Protein AF-A0AAP0BNZ7-F1 (afdb_monomer_lite)

Organism: NCBI:txid2320716

Sequence (102 aa):
MISLLPDLIFVEQGAFVSGRNISDNIRIVHELAYEVNKKTRGGNMIIKLNMDKTFDRIEWKFLFQVLTKFGFSQLFINLAKMLVIKLCLPCSTQCNVKWQNI

Radius of gyration: 19.52 Å; chains: 1; bounding box: 39×33×57 Å

Foldseek 3Di:
DVVLVVVVDDPPPQPPDPPHDPVVVVVVVVVLVVVQPDDDVPGDDDDDDDCPPVVVPDPLVVVLVVCVVSPPDPVVSVVVVVVVVVVVPVPPDDDPPPPDDD

pLDDT: mean 79.92, std 17.53, range [33.94, 94.19]

Structure (mmCIF, N/CA/C/O backbone):
data_AF-A0AAP0BNZ7-F1
#
_entry.id   AF-A0AAP0BNZ7-F1
#
loop_
_atom_site.group_PDB
_atom_site.id
_atom_site.type_symbol
_atom_site.label_atom_id
_atom_site.label_alt_id
_atom_site.label_comp_id
_atom_site.label_asym_id
_atom_site.label_entity_id
_atom_s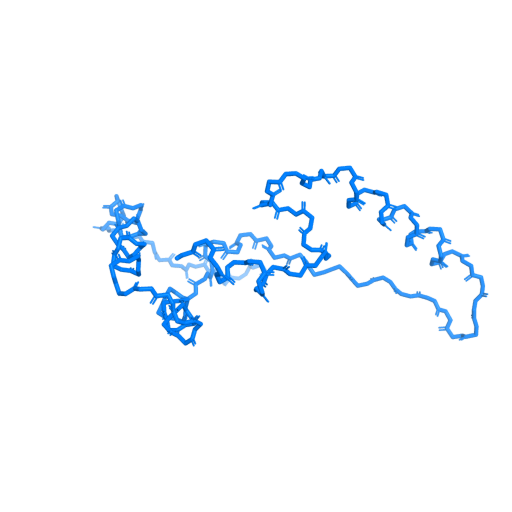ite.label_seq_id
_atom_site.pdbx_PDB_ins_code
_atom_site.Cartn_x
_atom_site.Cartn_y
_atom_site.Cartn_z
_atom_site.occupancy
_atom_site.B_iso_or_equiv
_atom_site.auth_seq_id
_atom_site.auth_comp_id
_atom_site.auth_asym_id
_atom_site.auth_atom_id
_atom_site.pdbx_PDB_model_num
ATOM 1 N N . MET A 1 1 ? -16.096 -2.657 6.750 1.00 53.44 1 MET A N 1
ATOM 2 C CA . MET A 1 1 ? -14.628 -2.457 6.687 1.00 53.44 1 MET A CA 1
ATOM 3 C C . MET A 1 1 ? -14.013 -3.254 5.541 1.00 53.44 1 MET A C 1
ATOM 5 O O . MET A 1 1 ? -13.310 -2.658 4.744 1.00 53.44 1 MET A O 1
ATOM 9 N N . ILE A 1 2 ? -14.338 -4.547 5.399 1.00 57.38 2 ILE A N 1
ATOM 10 C CA . ILE A 1 2 ? -13.847 -5.411 4.303 1.00 57.38 2 ILE A CA 1
ATOM 11 C C . ILE A 1 2 ? -14.275 -4.916 2.906 1.00 57.38 2 ILE A C 1
ATOM 13 O O . ILE A 1 2 ? -13.544 -5.119 1.950 1.00 57.38 2 ILE A O 1
ATOM 17 N N . SER A 1 3 ? -15.404 -4.212 2.785 1.00 69.69 3 SER A N 1
ATOM 18 C CA . SER A 1 3 ? -15.926 -3.746 1.493 1.00 69.69 3 SER A CA 1
ATOM 19 C C . SER A 1 3 ? -15.192 -2.553 0.867 1.00 69.69 3 SER A C 1
ATOM 21 O O . SER A 1 3 ? -15.359 -2.345 -0.319 1.00 69.69 3 SER A O 1
ATOM 23 N N . LEU A 1 4 ? -14.412 -1.767 1.625 1.00 80.25 4 LEU A N 1
ATOM 24 C CA . LEU A 1 4 ? -13.753 -0.553 1.099 1.00 80.25 4 LEU A CA 1
ATOM 25 C C . LEU A 1 4 ? -12.332 -0.812 0.585 1.00 80.25 4 LEU A C 1
ATOM 27 O O . LEU A 1 4 ? -11.848 -0.127 -0.306 1.00 80.25 4 LEU A O 1
ATOM 31 N N . LEU A 1 5 ? -11.635 -1.779 1.181 1.00 83.88 5 LEU A N 1
ATOM 32 C CA . LEU A 1 5 ? -10.237 -2.075 0.862 1.00 83.88 5 LEU A CA 1
ATOM 33 C C . LEU A 1 5 ? -10.021 -2.549 -0.588 1.00 83.88 5 LEU A C 1
ATOM 35 O O . LEU A 1 5 ? -9.060 -2.080 -1.192 1.00 83.88 5 LEU A O 1
ATOM 39 N N . PRO A 1 6 ? -10.872 -3.415 -1.171 1.00 85.12 6 PRO A N 1
ATOM 40 C CA . PRO A 1 6 ? -10.719 -3.840 -2.562 1.00 85.12 6 PRO A CA 1
ATOM 41 C C . PRO A 1 6 ? -10.785 -2.685 -3.567 1.00 85.12 6 PRO A C 1
ATOM 43 O O . PRO A 1 6 ? -10.045 -2.705 -4.542 1.00 85.12 6 PRO A O 1
ATOM 46 N N . ASP A 1 7 ? -11.605 -1.665 -3.299 1.00 85.81 7 ASP A N 1
ATOM 47 C CA . ASP A 1 7 ? -11.758 -0.500 -4.183 1.00 85.81 7 ASP A CA 1
ATOM 48 C C . ASP A 1 7 ? -10.582 0.487 -4.069 1.00 85.81 7 ASP A C 1
ATOM 50 O O . ASP A 1 7 ? -10.334 1.281 -4.974 1.00 85.81 7 ASP A O 1
ATOM 54 N N . LEU A 1 8 ? -9.852 0.451 -2.949 1.00 87.94 8 LEU A N 1
ATOM 55 C CA . LEU A 1 8 ? -8.707 1.328 -2.678 1.00 87.94 8 LEU A CA 1
ATOM 56 C C . LEU A 1 8 ? -7.365 0.712 -3.083 1.00 87.94 8 LEU A C 1
ATOM 58 O O . LEU A 1 8 ? -6.402 1.442 -3.322 1.00 87.94 8 LEU A O 1
ATOM 62 N N . ILE A 1 9 ? -7.275 -0.619 -3.114 1.00 89.62 9 ILE A N 1
ATOM 63 C CA . ILE A 1 9 ? -6.038 -1.346 -3.400 1.00 89.62 9 ILE A CA 1
ATOM 64 C C . ILE A 1 9 ? -5.982 -1.673 -4.892 1.00 89.62 9 ILE A C 1
ATOM 66 O O . ILE A 1 9 ? -6.588 -2.633 -5.368 1.00 89.62 9 ILE A O 1
ATOM 70 N N . PHE A 1 10 ? -5.168 -0.912 -5.618 1.00 88.31 10 PHE A N 1
ATOM 71 C CA . PHE A 1 10 ? -4.873 -1.164 -7.026 1.00 88.31 10 PHE A CA 1
ATOM 72 C C . PHE A 1 10 ? -4.202 -2.523 -7.246 1.00 88.31 10 PHE A C 1
ATOM 74 O O . PHE A 1 10 ? -3.521 -3.044 -6.357 1.00 88.31 10 PHE A O 1
ATOM 81 N N . VAL A 1 11 ? -4.374 -3.112 -8.431 1.00 86.44 11 VAL A N 1
ATOM 82 C CA . VAL A 1 11 ? -3.810 -4.430 -8.783 1.00 86.44 11 VAL A CA 1
ATOM 83 C C . VAL A 1 11 ? -2.280 -4.438 -8.780 1.00 86.44 11 VAL A C 1
ATOM 85 O O . VAL A 1 11 ? -1.673 -5.454 -8.458 1.00 86.44 11 VAL A O 1
ATOM 88 N N . GLU A 1 12 ? -1.662 -3.285 -9.010 1.00 86.19 12 GLU A N 1
ATOM 89 C CA . GLU A 1 12 ? -0.216 -3.079 -9.040 1.00 86.19 12 GLU A CA 1
ATOM 90 C C . GLU A 1 12 ? 0.427 -3.072 -7.640 1.00 86.19 12 GLU A C 1
ATOM 92 O O . GLU A 1 12 ? 1.646 -3.180 -7.510 1.00 86.19 12 GLU A O 1
ATOM 97 N N . GLN A 1 13 ? -0.359 -2.958 -6.560 1.00 86.94 13 GLN A N 1
ATOM 98 C CA . GLN A 1 13 ? 0.171 -2.948 -5.194 1.00 86.94 13 GLN A CA 1
ATOM 99 C C . GLN A 1 13 ? 0.612 -4.357 -4.750 1.00 86.94 13 GLN A C 1
ATOM 101 O O . GLN A 1 13 ? -0.135 -5.084 -4.102 1.00 86.94 13 GLN A O 1
ATOM 106 N N . GLY A 1 14 ? 1.835 -4.770 -5.074 1.00 86.06 14 GLY A N 1
ATOM 107 C CA . GLY A 1 14 ? 2.314 -6.129 -4.777 1.00 86.06 14 GLY A CA 1
ATOM 108 C C . GLY A 1 14 ? 2.620 -6.434 -3.299 1.00 86.06 14 GLY A C 1
ATOM 109 O O . GLY A 1 14 ? 2.717 -7.598 -2.926 1.00 86.06 14 GLY A O 1
ATOM 110 N N . ALA A 1 15 ? 2.782 -5.420 -2.441 1.00 85.50 15 ALA A N 1
ATOM 111 C CA . ALA A 1 15 ? 3.188 -5.595 -1.041 1.00 85.50 15 ALA A CA 1
ATOM 112 C C . ALA A 1 15 ? 2.037 -5.362 -0.047 1.00 85.50 15 ALA A C 1
ATOM 114 O O . ALA A 1 15 ? 1.168 -4.522 -0.277 1.00 85.50 15 ALA A O 1
ATOM 115 N N . PHE A 1 16 ? 2.084 -6.064 1.093 1.00 84.56 16 PHE A N 1
ATOM 116 C CA . PHE A 1 16 ? 1.124 -5.956 2.206 1.00 84.56 16 PHE A CA 1
ATOM 117 C C . PHE A 1 16 ? -0.339 -6.283 1.840 1.00 84.56 16 PHE A C 1
ATOM 119 O O . PHE A 1 16 ? -1.264 -5.849 2.524 1.00 84.56 16 PHE A O 1
ATOM 126 N N . VAL A 1 17 ? -0.551 -7.081 0.787 1.00 87.44 17 VAL A N 1
ATOM 127 C CA . VAL A 1 17 ? -1.863 -7.589 0.363 1.00 87.44 17 VAL A CA 1
ATOM 128 C C . VAL A 1 17 ? -1.828 -9.114 0.395 1.00 87.44 17 VAL A C 1
ATOM 130 O O . VAL A 1 17 ? -0.943 -9.731 -0.195 1.00 87.44 17 VAL A O 1
ATOM 133 N N . SER A 1 18 ? -2.785 -9.729 1.091 1.00 87.06 18 SER A N 1
ATOM 134 C CA . SER A 1 18 ? -2.882 -11.191 1.157 1.00 87.06 18 SER A CA 1
ATOM 135 C C . SER A 1 18 ? -3.069 -11.787 -0.241 1.00 87.06 18 SER A C 1
ATOM 137 O O . SER A 1 18 ? -3.846 -11.268 -1.040 1.00 87.06 18 SER A O 1
ATOM 139 N N . GLY A 1 19 ? -2.353 -12.872 -0.536 1.00 88.56 19 GLY A N 1
ATOM 140 C CA . GLY A 1 19 ? -2.397 -13.539 -1.838 1.00 88.56 19 GLY A CA 1
ATOM 141 C C . GLY A 1 19 ? -1.525 -12.912 -2.932 1.00 88.56 19 GLY A C 1
ATOM 142 O O . GLY A 1 19 ? -1.478 -13.471 -4.022 1.00 88.56 19 GLY A O 1
ATOM 143 N N . ARG A 1 20 ? -0.809 -11.807 -2.668 1.00 89.62 20 ARG A N 1
ATOM 144 C CA . ARG A 1 20 ? 0.197 -11.244 -3.592 1.00 89.62 20 ARG A CA 1
ATOM 145 C C . ARG A 1 20 ? 1.604 -11.605 -3.131 1.00 89.62 20 ARG A C 1
ATOM 147 O O . ARG A 1 20 ? 1.871 -11.619 -1.927 1.00 89.62 20 ARG A O 1
ATOM 154 N N . ASN A 1 21 ? 2.495 -11.922 -4.070 1.00 89.19 21 ASN A N 1
ATOM 155 C CA . ASN A 1 21 ? 3.846 -12.374 -3.753 1.00 89.19 21 ASN A CA 1
ATOM 156 C C . ASN A 1 21 ? 4.888 -11.308 -4.120 1.00 89.19 21 ASN A C 1
ATOM 158 O O . ASN A 1 21 ? 4.819 -10.671 -5.167 1.00 89.19 21 ASN A O 1
ATOM 162 N N . ILE A 1 22 ? 5.913 -11.150 -3.280 1.00 87.38 22 ILE A N 1
ATOM 163 C CA . ILE A 1 22 ? 7.044 -10.257 -3.558 1.00 87.38 22 ILE A CA 1
ATOM 164 C C . ILE A 1 22 ? 7.783 -10.621 -4.859 1.00 87.38 22 ILE A C 1
ATOM 166 O O . ILE A 1 22 ? 8.348 -9.743 -5.513 1.00 87.38 22 ILE A O 1
ATOM 170 N N . SER A 1 23 ? 7.747 -11.894 -5.263 1.00 90.94 23 SER A N 1
ATOM 171 C CA . SER A 1 23 ? 8.306 -12.384 -6.525 1.00 90.94 23 SER A CA 1
ATOM 172 C C . SER A 1 23 ? 7.694 -11.715 -7.757 1.00 90.94 23 SER A C 1
ATOM 174 O O . SER A 1 23 ? 8.399 -11.543 -8.752 1.00 90.94 23 SER A O 1
ATOM 176 N N . ASP A 1 24 ? 6.438 -11.271 -7.690 1.00 88.50 24 ASP A N 1
ATOM 177 C CA . ASP A 1 24 ? 5.775 -10.590 -8.808 1.00 88.50 24 ASP A CA 1
ATOM 178 C C . ASP A 1 24 ? 6.447 -9.239 -9.094 1.00 88.50 24 ASP A C 1
ATOM 180 O O . ASP A 1 24 ? 6.743 -8.906 -10.242 1.00 88.50 24 ASP A O 1
ATOM 184 N N . ASN A 1 25 ? 6.818 -8.499 -8.044 1.00 87.50 25 ASN A N 1
ATOM 185 C CA . ASN A 1 25 ? 7.560 -7.245 -8.186 1.00 87.50 25 ASN A CA 1
ATOM 186 C C . ASN A 1 25 ? 8.960 -7.470 -8.779 1.00 87.50 25 ASN A C 1
ATOM 188 O O . ASN A 1 25 ? 9.428 -6.659 -9.577 1.00 87.50 25 ASN A O 1
ATOM 192 N N . ILE A 1 26 ? 9.634 -8.567 -8.412 1.00 90.69 26 ILE A N 1
ATOM 193 C CA . ILE A 1 26 ? 10.943 -8.931 -8.980 1.00 90.69 26 ILE A CA 1
ATOM 194 C C . ILE A 1 26 ? 10.808 -9.190 -10.482 1.00 90.69 26 ILE A C 1
ATOM 196 O O . ILE A 1 26 ? 11.626 -8.712 -11.269 1.00 90.69 26 ILE A O 1
ATOM 200 N N . ARG A 1 27 ? 9.749 -9.895 -10.889 1.00 91.25 27 ARG A N 1
ATOM 201 C CA . ARG A 1 27 ? 9.458 -10.152 -12.299 1.00 91.25 27 ARG A CA 1
ATOM 202 C C . ARG A 1 27 ? 9.230 -8.856 -13.077 1.00 91.25 27 ARG A C 1
ATOM 204 O O . ARG A 1 27 ? 9.867 -8.669 -14.110 1.00 91.25 27 ARG A O 1
ATOM 211 N N . ILE A 1 28 ? 8.401 -7.949 -12.556 1.00 90.31 28 ILE A N 1
ATOM 212 C CA . ILE A 1 28 ? 8.145 -6.642 -13.182 1.00 90.31 28 ILE A CA 1
ATOM 213 C C . ILE A 1 28 ? 9.458 -5.872 -13.369 1.00 90.31 28 ILE A C 1
ATOM 215 O O . ILE A 1 28 ? 9.713 -5.325 -14.437 1.00 90.31 28 ILE A O 1
ATOM 219 N N . VAL A 1 29 ? 10.337 -5.862 -12.362 1.00 91.62 29 VAL A N 1
ATOM 220 C CA . VAL A 1 29 ? 11.645 -5.195 -12.465 1.00 91.62 29 VAL A CA 1
ATOM 221 C C . VAL A 1 29 ? 12.530 -5.833 -13.538 1.00 91.62 29 VAL A C 1
ATOM 223 O O . VAL A 1 29 ? 13.188 -5.106 -14.281 1.00 91.62 29 VAL A O 1
ATOM 226 N N . HIS A 1 30 ? 12.546 -7.164 -13.652 1.00 93.12 30 HIS A N 1
ATOM 227 C CA . HIS A 1 30 ? 13.284 -7.850 -14.716 1.00 93.12 30 HIS A CA 1
ATOM 228 C C . HIS A 1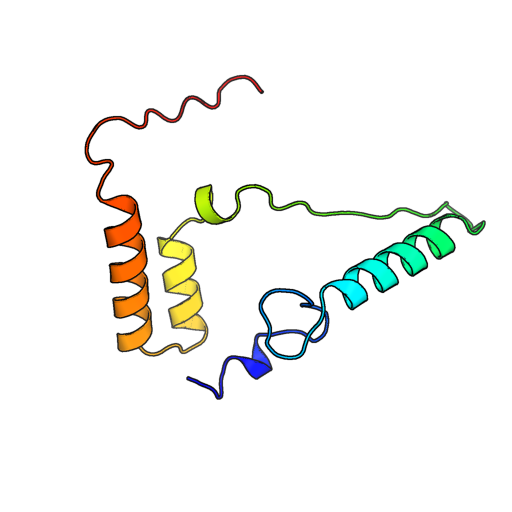 30 ? 12.765 -7.491 -16.110 1.00 93.12 30 HIS A C 1
ATOM 230 O O . HIS A 1 30 ? 13.567 -7.232 -17.006 1.00 93.12 30 HIS A O 1
ATOM 236 N N . GLU A 1 31 ? 11.446 -7.441 -16.288 1.00 93.12 31 GLU A N 1
ATOM 237 C CA . GLU A 1 31 ? 10.820 -7.039 -17.548 1.00 93.12 31 GLU A CA 1
ATOM 238 C C . GLU A 1 31 ? 11.161 -5.577 -17.881 1.00 93.12 31 GLU A C 1
ATOM 240 O O . GLU A 1 31 ? 11.639 -5.294 -18.977 1.00 93.12 31 GLU A O 1
ATOM 245 N N . LEU A 1 32 ? 11.057 -4.658 -16.915 1.00 93.06 32 LEU A N 1
ATOM 246 C CA . LEU A 1 32 ? 11.463 -3.258 -17.093 1.00 93.06 32 LEU A CA 1
ATOM 247 C C . LEU A 1 32 ? 12.948 -3.120 -17.462 1.00 93.06 32 LEU A C 1
ATOM 249 O O . LEU A 1 32 ? 13.293 -2.335 -18.345 1.00 93.06 32 LEU A O 1
ATOM 253 N N . ALA A 1 33 ? 13.832 -3.886 -16.817 1.00 92.94 33 ALA A N 1
ATOM 254 C CA . ALA A 1 33 ? 15.266 -3.888 -17.109 1.00 92.94 33 ALA A CA 1
ATOM 255 C C . ALA A 1 33 ? 15.582 -4.452 -18.505 1.00 92.94 33 ALA A C 1
ATOM 257 O O . ALA A 1 33 ? 16.540 -4.027 -19.152 1.00 92.94 33 ALA A O 1
ATOM 258 N N . TYR A 1 34 ? 14.777 -5.393 -18.990 1.00 92.88 34 TYR A N 1
ATOM 259 C CA . TYR A 1 34 ? 14.882 -5.875 -20.359 1.00 92.88 34 TYR A CA 1
ATOM 260 C C . TYR A 1 34 ? 14.407 -4.818 -21.366 1.00 92.88 34 TYR A C 1
ATOM 262 O O . TYR A 1 34 ? 15.108 -4.534 -22.339 1.00 92.88 34 TYR A O 1
ATOM 270 N N . GLU A 1 35 ? 13.254 -4.190 -21.118 1.00 91.81 35 GLU A N 1
ATOM 271 C CA . GLU A 1 35 ? 12.684 -3.165 -22.000 1.00 91.81 35 GLU A CA 1
ATOM 272 C C . GLU A 1 35 ? 13.565 -1.915 -22.089 1.00 91.81 35 GLU A C 1
ATOM 274 O O . GLU A 1 35 ? 13.794 -1.401 -23.185 1.00 91.81 35 GLU A O 1
ATOM 279 N N . VAL A 1 36 ? 14.137 -1.455 -20.969 1.00 94.00 36 VAL A N 1
ATOM 280 C CA . VAL A 1 36 ? 14.992 -0.256 -20.955 1.00 94.00 36 VAL A CA 1
ATOM 281 C C . VAL A 1 36 ? 16.243 -0.428 -21.823 1.00 94.00 36 VAL A C 1
ATOM 283 O O . VAL A 1 36 ? 16.743 0.552 -22.372 1.00 94.00 36 VAL A O 1
ATOM 286 N N . ASN A 1 37 ? 16.716 -1.664 -22.015 1.00 90.19 37 ASN A N 1
ATOM 287 C CA . ASN A 1 37 ? 17.896 -1.971 -22.823 1.00 90.19 37 ASN A CA 1
ATOM 288 C C . ASN A 1 37 ? 17.618 -1.992 -24.342 1.00 90.19 37 ASN A C 1
ATOM 290 O O . ASN A 1 37 ? 18.547 -2.067 -25.149 1.00 90.19 37 ASN A O 1
ATOM 294 N N . LYS A 1 38 ? 16.351 -1.930 -24.773 1.00 92.62 38 LYS A N 1
ATOM 295 C CA . LYS A 1 38 ? 16.001 -1.893 -26.200 1.00 92.62 38 LYS A CA 1
ATOM 296 C C . LYS A 1 38 ? 16.268 -0.511 -26.795 1.00 92.62 38 LYS A C 1
ATOM 298 O O . LYS A 1 38 ? 15.996 0.511 -26.177 1.00 92.62 38 LYS A O 1
ATOM 303 N N . LYS A 1 39 ? 16.749 -0.451 -28.040 1.00 89.94 39 LYS A N 1
ATOM 304 C CA . LYS A 1 39 ? 16.935 0.830 -28.741 1.00 89.94 39 LYS A CA 1
ATOM 305 C C . LYS A 1 39 ? 15.579 1.448 -29.087 1.00 89.94 39 LYS A C 1
ATOM 307 O O . LYS A 1 39 ? 14.807 0.856 -29.834 1.00 89.94 39 LYS A O 1
ATOM 312 N N . THR A 1 40 ? 15.330 2.661 -28.604 1.00 91.31 40 THR A N 1
ATOM 313 C CA . THR A 1 40 ? 14.141 3.459 -28.932 1.00 91.31 40 THR A CA 1
ATOM 314 C C . THR A 1 40 ? 14.567 4.871 -29.330 1.00 91.31 40 THR A C 1
ATOM 316 O O . THR A 1 40 ? 15.639 5.354 -28.947 1.00 91.31 40 THR A O 1
ATOM 319 N N . ARG A 1 41 ? 13.753 5.553 -30.141 1.00 88.88 41 ARG A N 1
ATOM 320 C CA . ARG A 1 41 ? 14.005 6.954 -30.494 1.00 88.88 41 ARG A CA 1
ATOM 321 C C . ARG A 1 41 ? 13.783 7.815 -29.247 1.00 88.88 41 ARG A C 1
ATOM 323 O O . ARG A 1 41 ? 12.652 7.943 -28.801 1.00 88.88 41 ARG A O 1
ATOM 330 N N . GLY A 1 42 ? 14.853 8.413 -28.723 1.00 89.62 42 GLY A N 1
ATOM 331 C CA . GLY A 1 42 ? 14.815 9.244 -27.510 1.00 89.62 42 GLY A CA 1
ATOM 332 C C . GLY A 1 42 ? 15.319 8.555 -26.234 1.00 89.62 42 GLY A C 1
ATOM 333 O O . GLY A 1 42 ? 15.509 9.241 -25.236 1.00 89.62 42 GLY A O 1
ATOM 334 N N . GLY A 1 43 ? 15.615 7.249 -26.278 1.00 89.81 43 GLY A N 1
ATOM 335 C CA . GLY A 1 43 ? 16.098 6.475 -25.129 1.00 89.81 43 GLY A CA 1
ATOM 336 C C . GLY A 1 43 ? 14.989 6.037 -24.164 1.00 89.81 43 GLY A C 1
ATOM 337 O O . GLY A 1 43 ? 13.832 6.424 -24.308 1.00 89.81 43 GLY A O 1
ATOM 338 N N . ASN A 1 44 ? 15.350 5.217 -23.173 1.00 93.12 44 ASN A N 1
ATOM 339 C CA . ASN A 1 44 ? 14.429 4.709 -22.151 1.00 93.12 44 ASN A CA 1
ATOM 340 C C . ASN A 1 44 ? 14.884 5.134 -20.749 1.00 93.12 44 ASN A C 1
ATOM 342 O O . ASN A 1 44 ? 16.080 5.267 -20.492 1.00 93.12 44 ASN A O 1
ATOM 346 N N . MET A 1 45 ? 13.930 5.292 -19.829 1.00 91.50 45 MET A N 1
ATOM 347 C CA . MET A 1 45 ? 14.181 5.649 -18.432 1.00 91.50 45 MET A CA 1
ATOM 348 C C . MET A 1 45 ? 13.285 4.826 -17.505 1.00 91.50 45 MET A C 1
ATOM 350 O O . MET A 1 45 ? 12.098 4.659 -17.771 1.00 91.50 45 MET A O 1
ATOM 354 N N . ILE A 1 46 ? 13.851 4.360 -16.391 1.00 91.25 46 ILE A N 1
ATOM 355 C CA . ILE A 1 46 ? 13.105 3.768 -15.277 1.00 91.25 46 ILE A CA 1
ATOM 356 C C . ILE A 1 46 ? 13.152 4.751 -14.111 1.00 91.25 46 ILE A C 1
ATOM 358 O O . ILE A 1 46 ? 14.232 5.166 -13.691 1.00 91.25 46 ILE A O 1
ATOM 362 N N . ILE A 1 47 ? 11.987 5.093 -13.564 1.00 90.00 47 ILE A N 1
ATOM 363 C CA . ILE A 1 47 ? 11.871 5.934 -12.370 1.00 90.00 47 ILE A CA 1
ATOM 364 C C . ILE A 1 47 ? 11.483 5.041 -11.197 1.00 90.00 47 ILE A C 1
ATOM 366 O O . ILE A 1 47 ? 10.421 4.423 -11.197 1.00 90.00 47 ILE A O 1
ATOM 370 N N . LYS A 1 48 ? 12.346 4.989 -10.180 1.00 87.50 48 LYS A N 1
ATOM 371 C CA . LYS A 1 48 ? 12.074 4.292 -8.921 1.00 87.50 48 LYS A CA 1
ATOM 372 C C . LYS A 1 48 ? 11.865 5.311 -7.810 1.00 87.50 48 LYS A C 1
ATOM 374 O O . LYS A 1 48 ? 12.802 5.994 -7.408 1.00 87.50 48 LYS A O 1
ATOM 379 N N . LEU A 1 49 ? 10.642 5.380 -7.294 1.00 85.81 49 LEU A N 1
ATOM 380 C CA . LEU A 1 49 ? 10.310 6.193 -6.129 1.00 85.81 49 LEU A CA 1
ATOM 381 C C . LEU A 1 49 ? 10.529 5.357 -4.866 1.00 85.81 49 LEU A C 1
ATOM 383 O O . LEU A 1 49 ? 9.705 4.518 -4.508 1.00 85.81 49 LEU A O 1
ATOM 387 N N . ASN A 1 50 ? 11.673 5.556 -4.214 1.00 78.62 50 ASN A N 1
ATOM 388 C CA . ASN A 1 50 ? 11.940 4.958 -2.913 1.00 78.62 50 ASN A CA 1
ATOM 389 C C . ASN A 1 50 ? 11.374 5.855 -1.820 1.00 78.62 50 ASN A C 1
ATOM 391 O O . ASN A 1 50 ? 11.746 7.015 -1.692 1.00 78.62 50 ASN A O 1
ATOM 395 N N . MET A 1 51 ? 10.474 5.284 -1.036 1.00 65.25 51 MET A N 1
ATOM 396 C CA . MET A 1 51 ? 9.840 5.914 0.111 1.00 65.25 51 MET A CA 1
ATOM 397 C C . MET A 1 51 ? 10.464 5.375 1.407 1.00 65.25 51 MET A C 1
ATOM 399 O O . MET A 1 51 ? 9.769 4.861 2.289 1.00 65.25 51 MET A O 1
ATOM 403 N N . ASP A 1 52 ? 11.797 5.406 1.487 1.00 66.69 52 ASP A N 1
ATOM 404 C CA . ASP A 1 52 ? 12.521 4.925 2.660 1.00 66.69 52 ASP A CA 1
ATOM 405 C C . ASP A 1 52 ? 12.084 5.700 3.913 1.00 66.69 52 ASP A C 1
A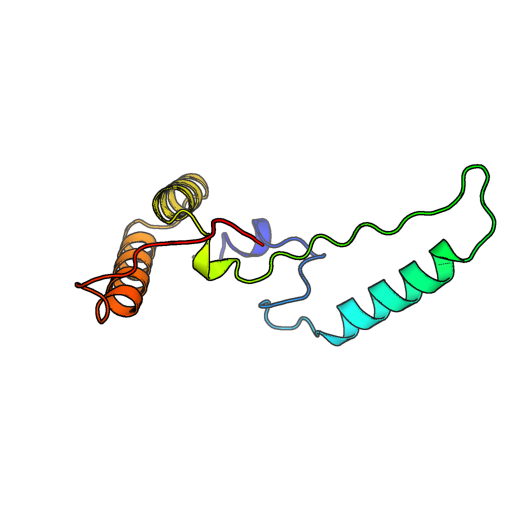TOM 407 O O . ASP A 1 52 ? 11.842 6.906 3.879 1.00 66.69 52 ASP A O 1
ATOM 411 N N . LYS A 1 53 ? 11.910 4.980 5.029 1.00 66.75 53 LYS A N 1
ATOM 412 C CA . LYS A 1 53 ? 11.415 5.543 6.299 1.00 66.75 53 LYS A CA 1
ATOM 413 C C . LYS A 1 53 ? 10.062 6.258 6.187 1.00 66.75 53 LYS A C 1
ATOM 415 O O . LYS A 1 53 ? 9.801 7.226 6.898 1.00 66.75 53 LYS A O 1
ATOM 420 N N . THR A 1 54 ? 9.172 5.773 5.321 1.00 68.81 54 THR A N 1
ATOM 421 C CA . THR A 1 54 ? 7.831 6.355 5.139 1.00 68.81 54 THR A CA 1
ATOM 422 C C . THR A 1 54 ? 7.085 6.503 6.450 1.00 68.81 54 THR A C 1
ATOM 424 O O . THR A 1 54 ? 6.535 7.563 6.719 1.00 68.81 54 THR A O 1
ATOM 427 N N . PHE A 1 55 ? 7.136 5.485 7.306 1.00 70.88 55 PHE A N 1
ATOM 428 C CA . PHE A 1 55 ? 6.460 5.522 8.599 1.00 70.88 55 PHE A CA 1
ATOM 429 C C . PHE A 1 55 ? 7.031 6.563 9.576 1.00 70.88 55 PHE A C 1
ATOM 431 O O . PHE A 1 55 ? 6.279 7.057 10.410 1.00 70.88 55 PHE A O 1
ATOM 438 N N . ASP A 1 56 ? 8.296 6.973 9.425 1.00 74.88 56 ASP A N 1
ATOM 439 C CA . ASP A 1 56 ? 8.920 8.011 10.262 1.00 74.88 56 ASP A CA 1
ATOM 440 C C . ASP A 1 56 ? 8.547 9.432 9.804 1.00 74.88 56 ASP A C 1
ATOM 442 O O . ASP A 1 56 ? 8.710 10.396 10.551 1.00 74.88 56 ASP A O 1
ATOM 446 N N . ARG A 1 57 ? 8.081 9.579 8.556 1.00 77.81 57 ARG A N 1
ATOM 447 C CA . ARG A 1 57 ? 7.822 10.874 7.902 1.00 77.81 57 ARG A CA 1
ATOM 448 C C . ARG A 1 57 ? 6.345 11.129 7.597 1.00 77.81 57 ARG A C 1
ATOM 450 O O . ARG A 1 57 ? 6.018 12.178 7.046 1.00 77.81 57 ARG A O 1
ATOM 457 N N . ILE A 1 58 ? 5.454 10.193 7.925 1.00 83.31 58 ILE A N 1
ATOM 458 C CA . ILE A 1 58 ? 4.013 10.369 7.722 1.00 83.31 58 ILE A CA 1
ATOM 459 C C . ILE A 1 58 ? 3.482 11.458 8.658 1.00 83.31 58 ILE A C 1
ATOM 461 O O . ILE A 1 58 ? 3.645 11.411 9.876 1.00 83.31 58 ILE A O 1
ATOM 465 N N . GLU A 1 59 ? 2.767 12.417 8.075 1.00 88.31 59 GLU A N 1
ATOM 466 C CA . GLU A 1 59 ? 1.955 13.370 8.823 1.00 88.31 59 GLU A CA 1
ATOM 467 C C . GLU A 1 59 ? 0.658 12.665 9.259 1.00 88.31 59 GLU A C 1
ATOM 469 O O . GLU A 1 59 ? -0.242 12.390 8.461 1.00 88.31 59 GLU A O 1
ATOM 474 N N . TRP A 1 60 ? 0.582 12.289 10.536 1.00 87.56 60 TRP A N 1
ATOM 475 C CA . TRP A 1 60 ? -0.501 11.448 11.051 1.00 87.56 60 TRP A CA 1
ATOM 476 C C . TRP A 1 60 ? -1.879 12.112 10.967 1.00 87.56 60 TRP A C 1
ATOM 478 O O . TRP A 1 60 ? -2.878 11.420 10.764 1.00 87.56 60 TRP A O 1
ATOM 488 N N . LYS A 1 61 ? -1.969 13.444 11.089 1.00 88.69 61 LYS A N 1
ATOM 489 C CA . LYS A 1 61 ? -3.246 14.159 10.966 1.00 88.69 61 LYS A CA 1
ATOM 490 C C . LYS A 1 61 ? -3.799 14.013 9.550 1.00 88.69 61 LYS A C 1
ATOM 492 O O . LYS A 1 61 ? -4.985 13.712 9.411 1.00 88.69 61 LYS A O 1
ATOM 497 N N . PHE A 1 62 ? -2.953 14.149 8.531 1.00 90.62 62 PHE A N 1
ATOM 498 C CA . PHE A 1 62 ? -3.289 13.909 7.134 1.00 90.62 62 PHE A CA 1
ATOM 499 C C . PHE A 1 62 ? -3.774 12.475 6.923 1.00 90.62 62 PHE A C 1
ATOM 501 O O . PHE A 1 62 ? -4.859 12.287 6.375 1.00 90.62 62 PHE A O 1
ATOM 508 N N . LEU A 1 63 ? -3.060 11.468 7.444 1.00 91.25 63 LEU A N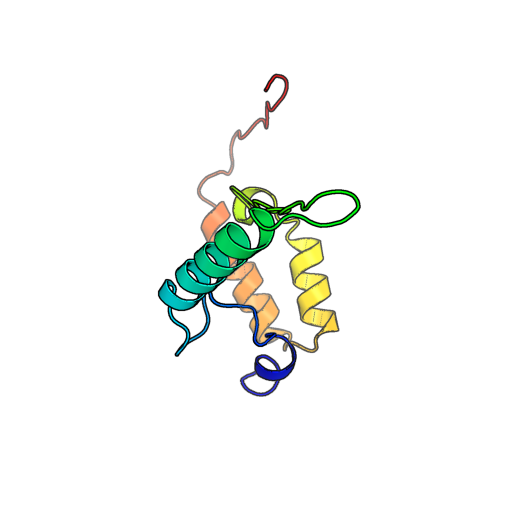 1
ATOM 509 C CA . LEU A 1 63 ? -3.493 10.069 7.341 1.00 91.25 63 LEU A CA 1
ATOM 510 C C . LEU A 1 63 ? -4.912 9.867 7.896 1.00 91.25 63 LEU A C 1
ATOM 512 O O . LEU A 1 63 ? -5.759 9.263 7.239 1.00 91.25 63 LEU A O 1
ATOM 516 N N . PHE A 1 64 ? -5.210 10.398 9.085 1.00 93.12 64 PHE A N 1
ATOM 517 C CA . PHE A 1 64 ? -6.545 10.254 9.670 1.00 93.12 64 PHE A CA 1
ATOM 518 C C . PHE A 1 64 ? -7.619 11.019 8.893 1.00 93.12 64 PHE A C 1
ATOM 520 O O . PHE A 1 64 ? -8.739 10.527 8.785 1.00 93.12 64 PHE A O 1
ATOM 527 N N . GLN A 1 65 ? -7.301 12.186 8.327 1.00 93.94 65 GLN A N 1
ATOM 528 C CA . GLN A 1 65 ? -8.226 12.913 7.454 1.00 93.94 65 GLN A CA 1
ATOM 529 C C . GLN A 1 65 ? -8.540 12.122 6.182 1.00 93.94 65 GLN A C 1
ATOM 531 O O . GLN A 1 65 ? -9.702 12.045 5.785 1.00 93.94 65 GLN A O 1
ATOM 536 N N . VAL A 1 66 ? -7.527 11.498 5.581 1.00 93.31 66 VAL A N 1
ATOM 537 C CA . VAL A 1 66 ? -7.671 10.641 4.401 1.00 93.31 66 VAL A CA 1
ATOM 538 C C . VAL A 1 66 ? -8.556 9.432 4.712 1.00 93.31 66 VAL A C 1
ATOM 540 O O . VAL A 1 66 ? -9.510 9.174 3.982 1.00 93.31 66 VAL A O 1
ATOM 543 N N . LEU A 1 67 ? -8.327 8.745 5.836 1.00 91.88 67 LEU A N 1
ATOM 544 C CA . LEU A 1 67 ? -9.175 7.626 6.267 1.00 91.88 67 LEU A CA 1
ATOM 545 C C . LEU A 1 67 ? -10.635 8.056 6.485 1.00 91.88 67 LEU A C 1
ATOM 547 O O . LEU A 1 67 ? -11.550 7.351 6.060 1.00 91.88 67 LEU A O 1
ATOM 551 N N . THR A 1 68 ? -10.876 9.231 7.076 1.00 93.69 68 THR A N 1
ATOM 552 C CA . THR A 1 68 ? -12.235 9.780 7.200 1.00 93.69 68 THR A CA 1
ATOM 553 C C . THR A 1 68 ? -12.865 10.031 5.829 1.00 93.69 68 THR A C 1
ATOM 555 O O . THR A 1 68 ? -14.030 9.701 5.620 1.00 93.69 68 THR A O 1
ATOM 558 N N . LYS A 1 69 ? -12.111 10.597 4.877 1.00 93.25 69 LYS A N 1
ATOM 559 C CA . LYS A 1 69 ? -12.607 10.899 3.524 1.00 93.25 69 LYS A CA 1
ATOM 560 C C . LYS A 1 69 ? -12.925 9.647 2.710 1.00 93.25 69 LYS A C 1
ATOM 562 O O . LYS A 1 69 ? -13.895 9.667 1.962 1.00 93.25 69 LYS A O 1
ATOM 567 N N . PHE A 1 70 ? -12.179 8.563 2.905 1.00 90.81 70 PHE A N 1
ATOM 568 C CA . PHE A 1 70 ? -12.466 7.262 2.295 1.00 90.81 70 PHE A CA 1
ATOM 569 C C . PHE A 1 70 ? -13.601 6.483 2.982 1.00 90.81 70 PHE A C 1
ATOM 571 O O . PHE A 1 70 ? -13.927 5.378 2.559 1.00 90.81 70 PHE A O 1
ATOM 578 N N . GLY A 1 71 ? -14.225 7.039 4.027 1.00 91.69 71 GLY A N 1
ATOM 579 C CA . GLY A 1 71 ? -15.402 6.442 4.661 1.00 91.69 71 GLY A CA 1
ATOM 580 C C . GLY A 1 71 ? -15.089 5.366 5.703 1.00 91.69 71 GLY A C 1
ATOM 581 O O . GLY A 1 71 ? -15.962 4.562 6.036 1.00 91.69 71 GLY A O 1
ATOM 582 N N . PHE A 1 72 ? -13.868 5.328 6.250 1.00 91.00 72 PHE A N 1
ATOM 583 C CA . PHE A 1 72 ? -13.565 4.440 7.374 1.00 91.00 72 PHE A CA 1
ATOM 584 C C . PHE A 1 72 ? -14.366 4.843 8.618 1.00 91.00 72 PHE A C 1
ATOM 586 O O . PHE A 1 72 ? -14.586 6.024 8.891 1.00 91.00 72 PHE A O 1
ATOM 593 N N . SER A 1 73 ? -14.796 3.852 9.405 1.00 93.31 73 SER A N 1
ATOM 594 C CA . SER A 1 73 ? -15.598 4.115 10.600 1.00 93.31 73 SER A CA 1
ATOM 595 C C . SER A 1 73 ? -14.792 4.863 11.662 1.00 93.31 73 SER A C 1
ATOM 597 O O . SER A 1 73 ? -13.600 4.612 11.864 1.00 93.31 73 SER A O 1
ATOM 599 N N . GLN A 1 74 ? -15.463 5.740 12.413 1.00 93.56 74 GLN A N 1
ATOM 600 C CA . GLN A 1 74 ? -14.812 6.506 13.476 1.00 93.56 74 GLN A CA 1
ATOM 601 C C . GLN A 1 74 ? -14.175 5.600 14.541 1.00 93.56 74 GLN A C 1
ATOM 603 O O . GLN A 1 74 ? -13.112 5.924 15.067 1.00 93.56 74 GLN A O 1
ATOM 608 N N . LEU A 1 75 ? -14.783 4.439 14.817 1.00 94.19 75 LEU A N 1
ATOM 609 C CA . LEU A 1 75 ? -14.224 3.425 15.713 1.00 94.19 75 LEU A CA 1
ATOM 610 C C . LEU A 1 75 ? -12.852 2.939 15.227 1.00 94.19 75 LEU A C 1
ATOM 612 O O . LEU A 1 75 ? -11.901 2.925 16.004 1.00 94.19 75 LEU A O 1
ATOM 616 N N . PHE A 1 76 ? -12.731 2.590 13.944 1.00 92.62 76 PHE A N 1
ATOM 617 C CA . PHE A 1 76 ? -11.463 2.149 13.367 1.00 92.62 76 PHE A CA 1
ATOM 618 C C . PHE A 1 76 ? -10.400 3.249 13.437 1.00 92.62 76 PHE A C 1
ATOM 620 O O . PHE A 1 76 ? -9.283 3.003 13.885 1.00 92.62 76 PHE A O 1
ATOM 627 N N . ILE A 1 77 ? -10.763 4.478 13.063 1.00 93.56 77 ILE A N 1
ATOM 628 C CA . ILE A 1 77 ? -9.847 5.625 13.103 1.00 93.56 77 ILE A CA 1
ATOM 629 C C . ILE A 1 77 ? -9.375 5.895 14.538 1.00 93.56 77 ILE A C 1
ATOM 631 O O . ILE A 1 77 ? -8.200 6.185 14.757 1.00 93.56 77 ILE A O 1
ATOM 635 N N . ASN A 1 78 ? -10.258 5.772 15.531 1.00 93.81 78 ASN A N 1
ATOM 636 C CA . ASN A 1 78 ? -9.901 5.948 16.938 1.00 93.81 78 ASN A CA 1
ATOM 637 C C . ASN A 1 78 ? -8.945 4.853 17.430 1.00 93.81 78 ASN A C 1
ATOM 639 O O . ASN A 1 78 ? -7.962 5.166 18.099 1.00 93.81 78 ASN A O 1
ATOM 643 N N . LEU A 1 79 ? -9.180 3.592 17.055 1.00 93.06 79 LEU A N 1
ATOM 644 C CA . LEU A 1 79 ? -8.267 2.489 17.369 1.00 93.06 79 LEU A CA 1
ATOM 645 C C . LEU A 1 79 ? -6.892 2.693 16.718 1.00 93.06 79 LEU A C 1
ATOM 647 O O . LEU A 1 79 ? -5.870 2.534 17.383 1.00 93.06 79 LEU A O 1
ATOM 651 N N . ALA A 1 80 ? -6.856 3.121 15.453 1.00 90.88 80 ALA A N 1
ATOM 652 C CA . ALA A 1 80 ? -5.617 3.436 14.747 1.00 90.88 80 ALA A CA 1
ATOM 653 C C . ALA A 1 80 ? -4.846 4.584 15.425 1.00 90.88 80 ALA A C 1
ATOM 655 O O . ALA A 1 80 ? -3.644 4.468 15.655 1.00 90.88 80 ALA A O 1
ATOM 656 N N . LYS A 1 81 ? -5.536 5.661 15.828 1.00 90.38 81 LYS A N 1
ATOM 657 C CA . LYS A 1 81 ? -4.946 6.759 16.616 1.00 90.38 81 LYS A CA 1
ATOM 658 C C . LYS A 1 81 ? -4.324 6.258 17.916 1.00 90.38 81 LYS A C 1
ATOM 660 O O . LYS A 1 81 ? -3.189 6.610 18.221 1.00 90.38 81 LYS A O 1
ATOM 665 N N . MET A 1 82 ? -5.043 5.424 18.670 1.00 89.0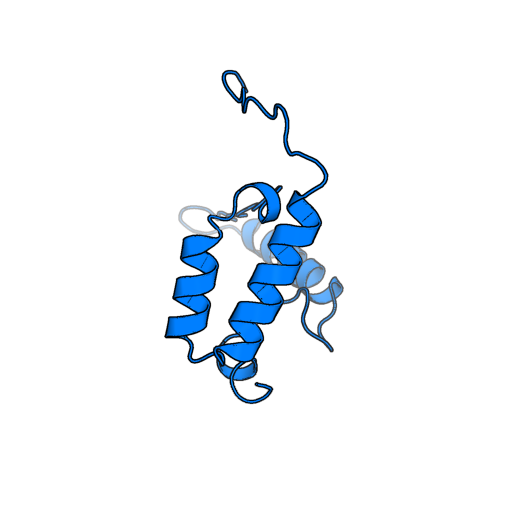0 82 MET A N 1
ATOM 666 C CA . MET A 1 82 ? -4.533 4.860 19.923 1.00 89.00 82 MET A CA 1
ATOM 667 C C . MET A 1 82 ? -3.286 3.998 19.709 1.00 89.00 82 MET A C 1
ATOM 669 O O . MET A 1 82 ? -2.356 4.079 20.509 1.00 89.00 82 MET A O 1
ATOM 673 N N . LEU A 1 83 ? -3.255 3.196 18.640 1.00 87.00 83 LEU A N 1
ATOM 674 C CA . LEU A 1 83 ? -2.110 2.356 18.289 1.00 87.00 83 LEU A CA 1
ATOM 675 C C . LEU A 1 83 ? -0.860 3.206 18.018 1.00 87.00 83 LEU A C 1
ATOM 677 O O . LEU A 1 83 ? 0.188 2.967 18.615 1.00 87.00 83 LEU A O 1
ATOM 681 N N . VAL A 1 84 ? -0.991 4.226 17.166 1.00 83.56 84 VAL A N 1
ATOM 682 C CA . VAL A 1 84 ? 0.116 5.123 16.797 1.00 83.56 84 VAL A CA 1
ATOM 683 C C . VAL A 1 84 ? 0.634 5.887 18.019 1.00 83.56 84 VAL A C 1
ATOM 685 O O . VAL A 1 84 ? 1.839 5.948 18.245 1.00 83.56 84 VAL A O 1
ATOM 688 N N . ILE A 1 85 ? -0.263 6.410 18.860 1.00 71.94 85 ILE A N 1
ATOM 689 C CA . ILE A 1 85 ? 0.120 7.148 20.072 1.00 71.94 85 ILE A CA 1
ATOM 690 C C . ILE A 1 85 ? 0.837 6.231 21.075 1.00 71.94 85 ILE A C 1
ATOM 692 O O . ILE A 1 85 ? 1.859 6.628 21.627 1.00 71.94 85 ILE A O 1
ATOM 696 N N . LYS A 1 86 ? 0.365 4.993 21.288 1.00 62.91 86 LYS A N 1
ATOM 697 C CA . LYS A 1 86 ? 1.042 4.027 22.175 1.00 62.91 86 LYS A CA 1
ATOM 698 C C . LYS A 1 86 ? 2.432 3.626 21.677 1.00 62.91 86 LYS A C 1
ATOM 700 O O . LYS A 1 86 ? 3.317 3.438 22.504 1.00 62.91 86 LYS A O 1
ATOM 705 N N . LEU A 1 87 ? 2.634 3.528 20.363 1.00 59.88 87 LEU A N 1
ATOM 706 C CA . LEU A 1 87 ? 3.953 3.279 19.769 1.00 59.88 87 LEU A CA 1
ATOM 707 C C . LEU A 1 87 ? 4.902 4.483 19.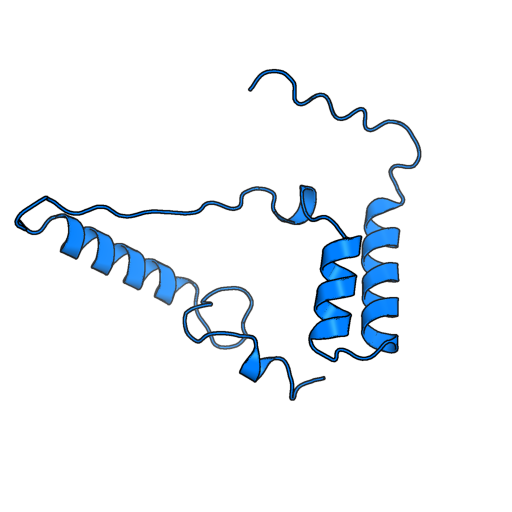925 1.00 59.88 87 LEU A C 1
ATOM 709 O O . LEU A 1 87 ? 6.097 4.288 20.122 1.00 59.88 87 LEU A O 1
ATOM 713 N N . CYS A 1 88 ? 4.384 5.715 19.909 1.00 54.72 88 CYS A N 1
ATOM 714 C CA . CYS A 1 88 ? 5.169 6.939 20.127 1.00 54.72 88 CYS A CA 1
ATOM 715 C C . CYS A 1 88 ? 5.435 7.289 21.607 1.00 54.72 88 CYS A C 1
ATOM 717 O O . CYS A 1 88 ? 6.242 8.176 21.884 1.00 54.72 88 CYS A O 1
ATOM 719 N N . LEU A 1 89 ? 4.790 6.619 22.568 1.00 46.78 89 LEU A N 1
ATOM 720 C CA . LEU A 1 89 ? 4.815 7.010 23.984 1.00 46.78 89 LEU A CA 1
ATOM 721 C C . LEU A 1 89 ? 6.054 6.643 24.832 1.00 46.78 89 LEU A C 1
ATOM 723 O O . LEU A 1 89 ? 6.091 7.132 25.960 1.00 46.78 89 LEU A O 1
ATOM 727 N N . PRO A 1 90 ? 7.101 5.906 24.394 1.00 48.06 90 PRO A N 1
ATOM 728 C CA . PRO A 1 90 ? 8.328 5.876 25.188 1.00 48.06 90 PRO A CA 1
ATOM 729 C C . PRO A 1 90 ? 9.214 7.117 24.978 1.00 48.06 90 PRO A C 1
ATOM 731 O O . PRO A 1 90 ? 10.223 7.245 25.662 1.00 48.06 90 PRO A O 1
ATOM 734 N N . CYS A 1 91 ? 8.876 8.050 24.075 1.00 46.94 91 CYS A N 1
ATOM 735 C CA . CYS A 1 91 ? 9.709 9.229 23.802 1.00 46.94 91 CYS A CA 1
ATOM 736 C C . CYS A 1 91 ? 9.000 10.543 24.160 1.00 46.94 91 CYS A C 1
ATOM 738 O O . CYS A 1 91 ? 8.805 11.428 23.331 1.00 46.94 91 CYS A O 1
ATOM 740 N N . SER A 1 92 ? 8.628 10.696 25.430 1.00 48.78 92 SER A N 1
ATOM 741 C CA . SER A 1 92 ? 8.292 11.996 26.013 1.00 48.78 92 SER A CA 1
ATOM 742 C C . SER A 1 92 ? 9.511 12.609 26.708 1.00 48.78 92 SER A C 1
ATOM 744 O O . SER A 1 92 ? 9.439 12.894 27.895 1.00 48.78 92 SER A O 1
ATOM 746 N N . THR A 1 93 ? 10.624 12.765 25.982 1.00 47.06 93 THR A N 1
ATOM 747 C CA . THR A 1 93 ? 11.699 13.748 26.233 1.00 47.06 93 THR A CA 1
ATOM 748 C C . THR A 1 93 ? 12.783 13.601 25.157 1.00 47.06 93 THR A C 1
ATOM 750 O O . THR A 1 93 ? 13.523 12.628 25.114 1.00 47.06 93 THR A O 1
ATOM 753 N N . GLN A 1 94 ? 12.886 14.622 24.300 1.00 48.41 94 GLN A N 1
ATOM 754 C CA . GLN A 1 94 ? 14.037 14.918 23.438 1.00 48.41 94 GLN A CA 1
ATOM 755 C C . GLN A 1 94 ? 14.279 14.019 22.206 1.00 48.41 94 GLN A C 1
ATOM 757 O O . GLN A 1 94 ? 15.271 13.304 22.117 1.00 48.41 94 GLN A O 1
ATOM 762 N N . CYS A 1 95 ? 13.479 14.205 21.152 1.00 42.44 95 CYS A N 1
ATOM 763 C CA . CYS A 1 95 ? 13.977 14.027 19.784 1.00 42.44 95 CYS A CA 1
ATOM 764 C C . CYS A 1 95 ? 14.020 15.391 19.082 1.00 42.44 95 CYS A C 1
ATOM 766 O O . CYS A 1 95 ? 13.088 15.806 18.399 1.00 42.44 95 CYS A O 1
ATOM 768 N N . ASN A 1 96 ? 15.119 16.117 19.307 1.00 34.50 96 ASN A N 1
ATOM 769 C CA . ASN A 1 96 ? 15.514 17.242 18.465 1.00 34.50 96 ASN A CA 1
ATOM 770 C C . ASN A 1 96 ? 15.845 16.672 17.084 1.00 34.50 96 ASN A C 1
ATOM 772 O O . ASN A 1 96 ? 16.890 16.048 16.899 1.00 34.50 96 ASN A O 1
ATOM 776 N N . VAL A 1 97 ? 14.951 16.868 16.122 1.00 47.00 97 VAL A N 1
ATOM 777 C CA . VAL A 1 97 ? 15.169 16.478 14.731 1.00 47.00 97 VAL A CA 1
ATOM 778 C C . VAL A 1 97 ? 16.240 17.399 14.132 1.00 47.00 97 VAL A C 1
ATOM 780 O O . VAL A 1 97 ? 15.943 18.445 13.563 1.00 47.00 97 VAL A O 1
ATOM 783 N N . LYS A 1 98 ? 17.518 17.041 14.292 1.00 35.53 98 LYS A N 1
ATOM 784 C CA . LYS A 1 98 ? 18.606 17.574 13.466 1.00 35.53 98 LYS A CA 1
ATOM 785 C C . LYS A 1 98 ? 18.742 16.687 12.228 1.00 35.53 98 LYS A C 1
ATOM 787 O O . LYS A 1 98 ? 19.467 15.703 12.253 1.00 35.53 98 LYS A O 1
ATOM 792 N N . TRP A 1 99 ? 18.072 17.071 11.144 1.00 41.44 99 TRP A N 1
ATOM 793 C CA . TRP A 1 99 ? 18.452 16.680 9.780 1.00 41.44 99 TRP A CA 1
ATOM 794 C C . TRP A 1 99 ? 18.863 17.933 9.000 1.00 41.44 99 TRP A C 1
ATOM 796 O O . TRP A 1 99 ? 18.269 18.281 7.987 1.00 41.44 99 TRP A O 1
ATOM 806 N N . GLN A 1 100 ? 19.857 18.654 9.518 1.00 36.62 100 GLN A N 1
ATOM 807 C CA . GLN A 1 100 ? 20.665 19.550 8.697 1.00 36.62 100 GLN A CA 1
ATOM 808 C C . GLN A 1 100 ? 21.983 18.822 8.436 1.00 36.62 100 GLN A C 1
ATOM 810 O O . GLN A 1 100 ? 22.699 18.519 9.390 1.00 36.62 100 GLN A O 1
ATOM 815 N N . ASN A 1 101 ? 22.261 18.568 7.156 1.00 33.94 101 ASN A N 1
ATOM 816 C CA . ASN A 1 101 ? 23.496 18.018 6.577 1.00 33.94 101 ASN A CA 1
ATOM 817 C C . ASN A 1 101 ? 23.559 16.503 6.343 1.00 33.94 101 ASN A C 1
ATOM 819 O O . ASN A 1 101 ? 24.522 15.869 6.769 1.00 33.94 101 ASN A O 1
ATOM 823 N N . ILE A 1 102 ? 22.598 15.966 5.584 1.00 37.78 102 ILE A N 1
ATOM 824 C CA . ILE A 1 102 ? 22.876 15.025 4.480 1.00 37.78 102 ILE A CA 1
ATOM 825 C C . ILE A 1 102 ? 21.959 15.402 3.317 1.00 37.78 102 ILE A C 1
ATOM 827 O O . ILE A 1 102 ? 20.762 15.639 3.600 1.00 37.78 102 ILE A O 1
#

Secondary structure (DSSP, 8-state):
-TTTHHHHS-TT--SSSTT--HHHHHHHHHHHHHHHTS--TT---------TTHHHH--HHHHHHHHHHTT--HHHHHHHHHHHHHHHTT--S---------